Protein AF-A0A1M6EII9-F1 (afdb_monomer)

Organism: NCBI:txid1120997

Sequence (175 aa):
MNCPVCNKQVEQGSNFCPNCGFNFRTNKPYNYQNPDKGTKILQWLLISMAGLFLLAIIAGIISFYIAAQTIQSDKETDELSGLTMLQAEEISAEINTKSMKIDEVITSNTAIAAIADNQFSTGEYFYGHTKVLYMAPENERLFEGQIINVPDGKKLIQVGTFKKNRETLAAVAIK

Solvent-accessible surface area (backbone atoms only — not comparable to full-atom values): 10398 Å² total; per-residue (Å²): 82,63,40,92,86,78,66,46,83,43,69,81,87,56,58,53,40,93,87,69,49,33,28,64,84,76,75,42,69,59,82,72,77,75,79,82,85,73,62,71,64,57,58,54,51,53,53,54,53,54,53,53,52,52,53,50,51,53,51,49,52,52,54,48,52,54,55,55,56,62,69,68,56,72,88,68,71,59,90,59,75,40,58,45,73,58,58,95,85,53,87,57,54,74,52,96,54,61,36,31,32,29,70,42,65,77,47,63,34,31,27,37,23,21,37,36,54,90,84,63,93,79,83,66,84,47,63,42,91,54,57,29,34,40,46,51,59,94,90,42,80,68,51,68,69,39,75,49,68,53,53,92,96,44,44,39,32,39,49,28,35,32,49,54,97,92,44,76,28,47,18,30,32,79,87

Nearest PDB structures (foldseek):
  7noz-assembly1_B  TM=3.731E-01  e=1.214E-01  Homo sapiens
  4yfn-assembly2_J  TM=2.767E-01  e=1.913E+00  Escherichia coli O139:H28 str. E24377A
  7mki-assembly1_J  TM=2.271E-01  e=3.976E+00  Escherichia coli
  6asx-assembly1_J  TM=1.546E-01  e=4.707E+00  Escherichia coli K-12

Mean predicted aligned error: 17.55 Å

Structure (mmCIF, N/CA/C/O backbone):
data_AF-A0A1M6EII9-F1
#
_entry.id   AF-A0A1M6EII9-F1
#
loop_
_atom_site.group_PDB
_atom_site.id
_atom_site.type_symbol
_atom_site.label_atom_id
_atom_site.label_alt_id
_atom_site.label_comp_id
_atom_site.label_asym_id
_atom_site.label_entity_id
_atom_site.label_seq_id
_atom_site.pdbx_PDB_ins_code
_atom_site.Cartn_x
_atom_site.Cartn_y
_atom_site.Cartn_z
_atom_site.occupancy
_atom_site.B_iso_or_equiv
_atom_site.auth_seq_id
_atom_site.auth_comp_id
_atom_site.auth_asym_id
_atom_site.auth_atom_id
_atom_site.pdbx_PDB_model_num
ATOM 1 N N . MET A 1 1 ? 58.651 9.081 -91.761 1.00 86.81 1 MET A N 1
ATOM 2 C CA . MET A 1 1 ? 59.547 9.450 -90.639 1.00 86.81 1 MET A CA 1
ATOM 3 C C . MET A 1 1 ? 59.833 8.208 -89.806 1.00 86.81 1 MET A C 1
ATOM 5 O O . MET A 1 1 ? 59.031 7.286 -89.862 1.00 86.81 1 MET A O 1
ATOM 9 N N . ASN A 1 2 ? 60.935 8.140 -89.058 1.00 93.38 2 ASN A N 1
ATOM 10 C CA . ASN A 1 2 ? 61.209 6.971 -88.211 1.00 93.38 2 ASN A CA 1
ATOM 11 C C . ASN A 1 2 ? 60.622 7.177 -86.810 1.00 93.38 2 ASN A C 1
ATOM 13 O O . ASN A 1 2 ? 60.665 8.282 -86.273 1.00 93.38 2 ASN A O 1
ATOM 17 N N . CYS A 1 3 ? 60.058 6.123 -86.216 1.00 91.12 3 CYS A N 1
ATOM 18 C CA . CYS A 1 3 ? 59.568 6.177 -84.840 1.00 91.12 3 CYS A CA 1
ATOM 19 C C . CYS A 1 3 ? 60.750 6.300 -83.857 1.00 91.12 3 CYS A C 1
ATOM 21 O O . CYS A 1 3 ? 61.628 5.443 -83.901 1.00 91.12 3 CYS A O 1
ATOM 23 N N . PRO A 1 4 ? 60.772 7.265 -82.918 1.00 89.00 4 PRO A N 1
ATOM 24 C CA . PRO A 1 4 ? 61.898 7.436 -81.992 1.00 89.00 4 PRO A CA 1
ATOM 25 C C . PRO A 1 4 ? 62.041 6.289 -80.978 1.00 89.00 4 PRO A C 1
ATOM 27 O O . PRO A 1 4 ? 63.094 6.144 -80.371 1.00 89.00 4 PRO A O 1
ATOM 30 N N . VAL A 1 5 ? 60.999 5.469 -80.789 1.00 90.69 5 VAL A N 1
ATOM 31 C CA . VAL A 1 5 ? 61.011 4.358 -79.820 1.00 90.69 5 VAL A CA 1
ATOM 32 C C . VAL A 1 5 ? 61.534 3.063 -80.433 1.00 90.69 5 VAL A C 1
ATOM 34 O O . VAL A 1 5 ? 62.346 2.381 -79.824 1.00 90.69 5 VAL A O 1
ATOM 37 N N . CYS A 1 6 ? 61.063 2.696 -81.629 1.00 92.00 6 CYS A N 1
ATOM 38 C CA . CYS A 1 6 ? 61.412 1.413 -82.254 1.00 92.00 6 CYS A CA 1
ATOM 39 C C . CYS A 1 6 ? 62.200 1.551 -83.566 1.00 92.00 6 CYS A C 1
ATOM 41 O O . CYS A 1 6 ? 62.456 0.549 -84.226 1.00 92.00 6 CYS A O 1
ATOM 43 N N . ASN A 1 7 ? 62.516 2.781 -83.981 1.00 93.00 7 ASN A N 1
ATOM 44 C CA . ASN A 1 7 ? 63.282 3.156 -85.175 1.00 93.00 7 ASN A CA 1
ATOM 45 C C . ASN A 1 7 ? 62.763 2.629 -86.528 1.00 93.00 7 ASN A C 1
ATOM 47 O O . ASN A 1 7 ? 63.457 2.707 -87.539 1.00 93.00 7 ASN A O 1
ATOM 51 N N . LYS A 1 8 ? 61.529 2.114 -86.581 1.00 93.88 8 LYS A N 1
ATOM 52 C CA . LYS A 1 8 ? 60.899 1.656 -87.827 1.00 93.88 8 LYS A CA 1
ATOM 53 C C . LYS A 1 8 ? 60.304 2.824 -88.610 1.00 93.88 8 LYS A C 1
ATOM 55 O O . LYS A 1 8 ? 59.880 3.819 -88.018 1.00 93.88 8 LYS A O 1
ATOM 60 N N . GLN A 1 9 ? 60.270 2.683 -89.933 1.00 94.12 9 GLN A N 1
ATOM 61 C CA . GLN A 1 9 ? 59.692 3.672 -90.838 1.00 94.12 9 GLN A CA 1
ATOM 62 C C . GLN A 1 9 ? 58.169 3.733 -90.653 1.00 94.12 9 GLN A C 1
ATOM 64 O O . GLN A 1 9 ? 57.498 2.704 -90.599 1.00 94.12 9 GLN A O 1
ATOM 69 N N . VAL A 1 10 ? 57.639 4.948 -90.529 1.00 92.75 10 VAL A N 1
ATOM 70 C CA . VAL A 1 10 ? 56.210 5.238 -90.381 1.00 92.75 10 VAL A CA 1
ATOM 71 C C . VAL A 1 10 ? 55.811 6.339 -91.365 1.00 92.75 10 VAL A C 1
ATOM 73 O O . VAL A 1 10 ? 56.605 7.243 -91.661 1.00 92.75 10 VAL A O 1
ATOM 76 N N . GLU A 1 11 ? 54.590 6.264 -91.886 1.00 89.69 11 GLU A N 1
ATOM 77 C CA . GLU A 1 11 ? 54.016 7.278 -92.771 1.00 89.69 11 GLU A CA 1
ATOM 78 C C . GLU A 1 11 ? 53.980 8.662 -92.108 1.00 89.69 11 GLU A C 1
ATOM 80 O O . GLU A 1 11 ? 53.770 8.804 -90.900 1.00 89.69 11 GLU A O 1
ATOM 85 N N . GLN A 1 12 ? 54.223 9.710 -92.898 1.00 83.31 12 GLN A N 1
ATOM 86 C CA . GLN A 1 12 ? 54.132 11.079 -92.395 1.00 83.31 12 GLN A CA 1
ATOM 87 C C . GLN A 1 12 ? 52.664 11.415 -92.092 1.00 83.31 12 GLN A C 1
ATOM 89 O O . GLN A 1 12 ? 51.790 11.171 -92.915 1.00 83.31 12 GLN A O 1
ATOM 94 N N . GLY A 1 13 ? 52.394 11.957 -90.900 1.00 83.88 13 GLY A N 1
ATOM 95 C CA . GLY A 1 13 ? 51.037 12.304 -90.453 1.00 83.88 13 GLY A CA 1
ATOM 96 C C . GLY A 1 13 ? 50.309 11.218 -89.648 1.00 83.88 13 GLY A C 1
ATOM 97 O O . GLY A 1 13 ? 49.214 11.468 -89.146 1.00 83.88 13 GLY A O 1
ATOM 98 N N . SER A 1 14 ? 50.905 10.036 -89.454 1.00 85.69 14 SER A N 1
ATOM 99 C CA . SER A 1 14 ? 50.328 9.003 -88.586 1.00 85.69 14 SER A CA 1
ATOM 100 C C . SER A 1 14 ? 50.285 9.457 -87.121 1.00 85.69 14 SER A C 1
ATOM 102 O O . SER A 1 14 ? 51.276 9.972 -86.602 1.00 85.69 14 SER A O 1
ATOM 104 N N . ASN A 1 15 ? 49.180 9.203 -86.417 1.00 91.06 15 ASN A N 1
ATOM 105 C CA . ASN A 1 15 ? 49.049 9.561 -84.996 1.00 91.06 15 ASN A CA 1
ATOM 106 C C . ASN A 1 15 ? 49.722 8.548 -84.053 1.00 91.06 15 ASN A C 1
ATOM 108 O O . ASN A 1 15 ? 50.092 8.905 -82.935 1.00 91.06 15 ASN A O 1
ATOM 112 N N . PHE A 1 16 ? 49.899 7.303 -84.504 1.00 91.50 16 PHE A N 1
ATOM 113 C CA . PHE A 1 16 ? 50.454 6.204 -83.713 1.00 91.50 16 PHE A CA 1
ATOM 114 C C . PHE A 1 16 ? 51.429 5.368 -84.541 1.00 91.50 16 PHE A C 1
ATOM 116 O O . PHE A 1 16 ? 51.230 5.181 -85.739 1.00 91.50 16 PHE A O 1
ATOM 123 N N . CYS A 1 17 ? 52.469 4.834 -83.900 1.00 90.38 17 CYS A N 1
ATOM 124 C CA . CYS A 1 17 ? 53.378 3.885 -84.528 1.00 90.38 17 CYS A CA 1
ATOM 125 C C . CYS A 1 17 ? 52.720 2.495 -84.599 1.00 90.38 17 CYS A C 1
ATOM 127 O O . CYS A 1 17 ? 52.452 1.917 -83.543 1.00 90.38 17 CYS A O 1
ATOM 129 N N . PRO A 1 18 ? 52.537 1.901 -85.793 1.00 87.75 18 PRO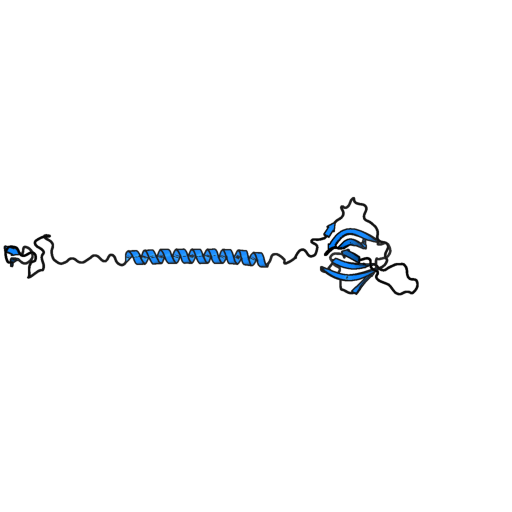 A N 1
ATOM 130 C CA . PRO A 1 18 ? 51.902 0.588 -85.935 1.00 87.75 18 PRO A CA 1
ATOM 131 C C . PRO A 1 18 ? 52.743 -0.561 -85.359 1.00 87.75 18 PRO A C 1
ATOM 133 O O . PRO A 1 18 ? 52.233 -1.658 -85.178 1.00 87.75 18 PRO A O 1
ATOM 136 N N . ASN A 1 19 ? 54.028 -0.331 -85.067 1.00 89.19 19 ASN A N 1
ATOM 137 C CA . ASN A 1 19 ? 54.916 -1.368 -84.535 1.00 89.19 19 ASN A CA 1
ATOM 138 C C . ASN A 1 19 ? 55.050 -1.379 -83.011 1.00 89.19 19 ASN A C 1
ATOM 140 O O . ASN A 1 19 ? 55.298 -2.435 -82.444 1.00 89.19 19 ASN A O 1
ATOM 144 N N . CYS A 1 20 ? 54.949 -0.229 -82.344 1.00 89.06 20 CYS A N 1
ATOM 145 C CA . CYS A 1 20 ? 55.164 -0.144 -80.893 1.00 89.06 20 CYS A CA 1
ATOM 146 C C . CYS A 1 20 ? 54.062 0.615 -80.143 1.00 89.06 20 CYS A C 1
ATOM 148 O O . CYS A 1 20 ? 54.168 0.817 -78.936 1.00 89.06 20 CYS A O 1
ATOM 150 N N . GLY A 1 21 ? 53.031 1.088 -80.848 1.00 87.19 21 GLY A N 1
ATOM 151 C CA . GLY A 1 21 ? 51.914 1.841 -80.274 1.00 87.19 21 GLY A CA 1
ATOM 152 C C . GLY A 1 21 ? 52.242 3.284 -79.876 1.00 87.19 21 GLY A C 1
ATOM 153 O O . GLY A 1 21 ? 51.350 4.004 -79.436 1.00 87.19 21 GLY A O 1
ATOM 154 N N . PHE A 1 22 ? 53.493 3.738 -80.021 1.00 89.69 22 PHE A N 1
ATOM 155 C CA . PHE A 1 22 ? 53.914 5.087 -79.627 1.00 89.69 22 PHE A CA 1
ATOM 156 C C . PHE A 1 22 ? 53.027 6.177 -80.242 1.00 89.69 22 PHE A C 1
ATOM 158 O O . PHE A 1 22 ? 52.828 6.192 -81.456 1.00 89.69 22 PHE A O 1
ATOM 165 N N . ASN A 1 23 ? 52.522 7.095 -79.415 1.00 90.06 23 ASN A N 1
ATOM 166 C CA . ASN A 1 23 ? 51.637 8.171 -79.851 1.00 90.06 23 ASN A CA 1
ATOM 167 C C . ASN A 1 23 ? 52.448 9.429 -80.197 1.00 90.06 23 ASN A C 1
ATOM 169 O O . ASN A 1 23 ? 53.045 10.056 -79.320 1.00 90.06 23 ASN A O 1
ATOM 173 N N . PHE A 1 24 ? 52.421 9.829 -81.469 1.00 87.94 24 PHE A N 1
ATOM 174 C CA . PHE A 1 24 ? 53.162 10.990 -81.969 1.00 87.94 24 PHE A CA 1
ATOM 175 C C . PHE A 1 24 ? 52.537 12.332 -81.571 1.00 87.94 24 PHE A C 1
ATOM 177 O O . PHE A 1 24 ? 53.242 13.335 -81.540 1.00 87.94 24 PHE A O 1
ATOM 184 N N . ARG A 1 25 ? 51.241 12.371 -81.227 1.00 86.56 25 ARG A N 1
ATOM 185 C CA . ARG A 1 25 ? 50.579 13.596 -80.744 1.00 86.56 25 ARG A CA 1
ATOM 186 C C . ARG A 1 25 ? 50.953 13.930 -79.307 1.00 86.56 25 ARG A C 1
ATOM 188 O O . ARG A 1 25 ? 51.096 15.097 -78.971 1.00 86.56 25 ARG A O 1
ATOM 195 N N . THR A 1 26 ? 51.057 12.915 -78.450 1.00 85.69 26 THR A N 1
ATOM 196 C CA . THR A 1 26 ? 51.304 13.108 -77.012 1.00 85.69 26 THR A CA 1
ATOM 197 C C . THR A 1 26 ? 52.756 12.878 -76.609 1.00 85.69 26 THR A C 1
ATOM 199 O O . THR A 1 26 ? 53.101 13.176 -75.468 1.00 85.69 26 THR A O 1
ATOM 202 N N . ASN A 1 27 ? 53.596 12.368 -77.520 1.00 83.88 27 ASN A N 1
ATOM 203 C CA . ASN A 1 27 ? 54.994 12.009 -77.272 1.00 83.88 27 ASN A CA 1
ATOM 204 C C . ASN A 1 27 ? 55.144 11.037 -76.080 1.00 83.88 27 ASN A C 1
ATOM 206 O O . ASN A 1 27 ? 56.039 11.177 -75.249 1.00 83.88 27 ASN A O 1
ATOM 210 N N . LYS A 1 28 ? 54.218 10.071 -75.957 1.00 75.44 28 LYS A N 1
ATOM 211 C CA . LYS A 1 28 ? 54.192 9.078 -74.869 1.00 75.44 28 LYS A CA 1
ATOM 212 C C . LYS A 1 28 ? 54.218 7.643 -75.417 1.00 75.44 28 LYS A C 1
ATOM 214 O O . LYS A 1 28 ? 53.501 7.350 -76.382 1.00 75.44 28 LYS A O 1
ATOM 219 N N . PRO A 1 29 ? 55.008 6.730 -74.815 1.00 67.62 29 PRO A N 1
ATOM 220 C CA . PRO A 1 29 ? 54.950 5.305 -75.133 1.00 67.62 29 PRO A CA 1
ATOM 221 C C . PRO A 1 29 ? 53.598 4.711 -74.710 1.00 67.62 29 PRO A C 1
ATOM 223 O O . PRO A 1 29 ? 53.013 5.135 -73.718 1.00 67.62 29 PRO A O 1
ATOM 226 N N . TYR A 1 30 ? 53.103 3.720 -75.459 1.00 63.94 30 TYR A N 1
ATOM 227 C CA . TYR A 1 30 ? 51.774 3.113 -75.260 1.00 63.94 30 TYR A CA 1
ATOM 228 C C . TYR A 1 30 ? 51.628 2.295 -73.967 1.00 63.94 30 TYR A C 1
ATOM 230 O O . TYR A 1 30 ? 50.540 1.818 -73.660 1.00 63.94 30 TYR A O 1
ATOM 238 N N . ASN A 1 31 ? 52.680 2.153 -73.161 1.00 63.44 31 ASN A N 1
ATOM 239 C CA . ASN A 1 31 ? 52.551 1.515 -71.857 1.00 63.44 31 ASN A CA 1
ATOM 240 C C . ASN A 1 31 ? 51.974 2.505 -70.829 1.00 63.44 31 ASN A C 1
ATOM 242 O O . ASN A 1 31 ? 52.677 3.026 -69.966 1.00 63.44 31 ASN A O 1
ATOM 246 N N . TYR A 1 32 ? 50.681 2.804 -70.968 1.00 55.31 32 TYR A N 1
ATOM 247 C CA . TYR A 1 32 ? 49.887 3.435 -69.923 1.00 55.31 32 TYR A CA 1
ATOM 248 C C . TYR A 1 32 ? 49.345 2.332 -69.008 1.00 55.31 32 TYR A C 1
ATOM 250 O O . TYR A 1 32 ? 48.217 1.868 -69.165 1.00 55.31 32 TYR A O 1
ATOM 258 N N . GLN A 1 33 ? 50.168 1.898 -68.051 1.00 56.78 33 GLN A N 1
ATOM 259 C CA . GLN A 1 33 ? 49.663 1.229 -66.857 1.00 56.78 33 GLN A CA 1
ATOM 260 C C . GLN A 1 33 ? 48.858 2.259 -66.066 1.00 56.78 33 GLN A C 1
ATOM 262 O O . GLN A 1 33 ? 49.406 3.173 -65.452 1.00 56.78 33 GLN A O 1
ATOM 267 N N . ASN A 1 34 ? 47.539 2.130 -66.157 1.00 53.91 34 ASN A N 1
ATOM 268 C CA . ASN A 1 34 ? 46.578 2.834 -65.327 1.00 53.91 34 ASN A CA 1
ATOM 269 C C . ASN A 1 34 ? 46.893 2.500 -63.857 1.00 53.91 34 ASN A C 1
ATOM 271 O O . ASN A 1 34 ? 46.784 1.331 -63.492 1.00 53.91 34 ASN A O 1
ATOM 275 N N . PRO A 1 35 ? 47.336 3.450 -63.015 1.00 51.78 35 PRO A N 1
ATOM 276 C CA . PRO A 1 35 ? 47.590 3.134 -61.622 1.00 51.78 35 PRO A CA 1
ATOM 277 C C . PRO A 1 35 ? 46.249 2.895 -60.925 1.00 51.78 35 PRO A C 1
ATOM 279 O O . PRO A 1 35 ? 45.412 3.796 -60.844 1.00 51.78 35 PRO A O 1
ATOM 282 N N . ASP A 1 36 ? 46.070 1.672 -60.434 1.00 60.72 36 ASP A N 1
ATOM 283 C CA . ASP A 1 36 ? 44.941 1.192 -59.645 1.00 60.72 36 ASP A CA 1
ATOM 284 C C . ASP A 1 36 ? 44.516 2.195 -58.561 1.00 60.72 36 ASP A C 1
ATOM 286 O O . ASP A 1 36 ? 45.080 2.267 -57.469 1.00 60.72 36 ASP A O 1
ATOM 290 N N . LYS A 1 37 ? 43.461 2.965 -58.835 1.00 53.09 37 LYS A N 1
ATOM 291 C CA . LYS A 1 37 ? 42.765 3.791 -57.833 1.00 53.09 37 LYS A CA 1
ATOM 292 C C . LYS A 1 37 ? 41.574 3.048 -57.210 1.00 53.09 37 LYS A C 1
ATOM 294 O O . LYS A 1 37 ? 40.584 3.673 -56.847 1.00 53.09 37 LYS A O 1
ATOM 299 N N . GLY A 1 38 ? 41.646 1.719 -57.109 1.00 52.38 38 GLY A N 1
ATOM 300 C CA . GLY A 1 38 ? 40.517 0.873 -56.693 1.00 52.38 38 GLY A CA 1
ATOM 301 C C . GLY A 1 38 ? 40.508 0.413 -55.230 1.00 52.38 38 GLY A C 1
ATOM 302 O O . GLY A 1 38 ? 39.470 -0.020 -54.747 1.00 52.38 38 GLY A O 1
ATOM 303 N N . THR A 1 39 ? 41.622 0.488 -54.495 1.00 55.75 39 THR A N 1
ATOM 304 C CA . THR A 1 39 ? 41.767 -0.250 -53.217 1.00 55.75 39 THR A CA 1
ATOM 305 C C . THR A 1 39 ? 41.763 0.606 -51.951 1.00 55.75 39 THR A C 1
ATOM 307 O O . THR A 1 39 ? 41.402 0.107 -50.887 1.00 55.75 39 THR A O 1
ATOM 310 N N . LYS A 1 40 ? 42.085 1.906 -52.024 1.00 57.56 40 LYS A N 1
ATOM 311 C CA . LYS A 1 40 ? 42.142 2.758 -50.817 1.00 57.56 40 LYS A CA 1
ATOM 312 C C . LYS A 1 40 ? 40.779 3.254 -50.323 1.00 57.56 40 LYS A C 1
ATOM 314 O O . LYS A 1 40 ? 40.644 3.538 -49.140 1.00 57.56 40 LYS A O 1
ATOM 319 N N . ILE A 1 41 ? 39.764 3.320 -51.184 1.00 63.16 41 ILE A N 1
ATOM 320 C CA . ILE A 1 41 ? 38.423 3.804 -50.802 1.00 63.16 41 ILE A CA 1
ATOM 321 C C . ILE A 1 41 ? 37.652 2.709 -50.042 1.00 63.16 41 ILE A C 1
ATOM 323 O O . ILE A 1 41 ? 36.971 2.995 -49.060 1.00 63.16 41 ILE A O 1
ATOM 327 N N . LEU A 1 42 ? 37.833 1.439 -50.427 1.00 57.47 42 LEU A N 1
ATOM 328 C CA . LEU A 1 42 ? 37.173 0.301 -49.782 1.00 57.47 42 LEU A CA 1
ATOM 329 C C . LEU A 1 42 ? 37.675 0.067 -48.344 1.00 57.47 42 LEU A C 1
ATOM 331 O O . LEU A 1 42 ? 36.881 -0.235 -47.458 1.00 57.47 42 LEU A O 1
ATOM 335 N N . GLN A 1 43 ? 38.970 0.278 -48.081 1.00 65.81 43 GLN A N 1
ATOM 336 C CA . GLN A 1 43 ? 39.523 0.185 -46.722 1.00 65.81 43 GLN A CA 1
ATOM 337 C C . GLN A 1 43 ? 38.989 1.284 -45.788 1.00 65.81 43 GLN A C 1
ATOM 339 O O . GLN A 1 43 ? 38.719 1.010 -44.622 1.00 65.81 43 GLN A O 1
ATOM 344 N N . TRP A 1 44 ? 38.768 2.503 -46.289 1.00 65.50 44 TRP A N 1
ATOM 345 C CA . TRP A 1 44 ? 38.191 3.592 -45.489 1.00 65.50 44 TRP A CA 1
ATOM 346 C C . TRP A 1 44 ? 36.695 3.391 -45.200 1.00 65.50 44 TRP A C 1
ATOM 348 O O . TRP A 1 44 ? 36.236 3.719 -44.105 1.00 65.50 44 TRP A O 1
ATOM 358 N N . LEU A 1 45 ? 35.946 2.785 -46.128 1.00 64.62 45 LEU A N 1
ATOM 359 C CA . LEU A 1 45 ? 34.534 2.446 -45.912 1.00 64.62 45 LEU A CA 1
ATOM 360 C C . LEU A 1 45 ? 34.347 1.361 -44.839 1.00 64.62 45 LEU A C 1
ATOM 362 O O . LEU A 1 45 ? 33.454 1.482 -44.003 1.00 64.62 45 LEU A O 1
ATOM 366 N N . LEU A 1 46 ? 35.215 0.344 -44.799 1.00 66.19 46 LEU A N 1
ATOM 367 C CA . LEU A 1 46 ? 35.150 -0.712 -43.778 1.00 66.19 46 LEU A CA 1
ATOM 368 C C . LEU A 1 46 ? 35.472 -0.193 -42.367 1.00 66.19 46 LEU A C 1
ATOM 370 O O . LEU A 1 46 ? 34.810 -0.587 -41.408 1.00 66.19 46 LEU A O 1
ATOM 374 N N . ILE A 1 47 ? 36.432 0.730 -42.233 1.00 71.06 47 ILE A N 1
ATOM 375 C CA . ILE A 1 47 ? 36.776 1.351 -40.941 1.00 71.06 47 ILE A CA 1
ATOM 376 C C . ILE A 1 47 ? 35.624 2.235 -40.440 1.00 71.06 47 ILE A C 1
ATOM 378 O O . ILE A 1 47 ? 35.280 2.194 -39.258 1.00 71.06 47 ILE A O 1
ATOM 382 N N . SER A 1 48 ? 34.982 2.988 -41.338 1.00 73.75 48 SER A N 1
ATOM 383 C CA . SER A 1 48 ? 33.820 3.815 -40.996 1.00 73.75 48 SER A CA 1
ATOM 384 C C . SER A 1 48 ? 32.626 2.972 -40.534 1.00 73.75 48 SER A C 1
ATOM 386 O O . SER A 1 48 ? 32.001 3.291 -39.522 1.00 73.75 48 SER A O 1
ATOM 388 N N . MET A 1 49 ? 32.353 1.855 -41.213 1.00 75.31 49 MET A N 1
ATOM 389 C CA . MET A 1 49 ? 31.250 0.962 -40.856 1.00 75.31 49 MET A CA 1
ATOM 390 C C . MET A 1 49 ? 31.501 0.236 -39.524 1.00 75.31 49 MET A C 1
ATOM 392 O O . MET A 1 49 ? 30.593 0.132 -38.701 1.00 75.31 49 MET A O 1
ATOM 396 N N . ALA A 1 50 ? 32.739 -0.204 -39.270 1.00 77.69 50 ALA A N 1
ATOM 397 C CA . ALA A 1 50 ? 33.119 -0.831 -38.004 1.00 77.69 50 ALA A CA 1
ATOM 398 C C . ALA A 1 50 ? 33.012 0.141 -36.812 1.00 77.69 50 ALA A C 1
ATOM 400 O O . ALA A 1 50 ? 32.530 -0.242 -35.746 1.00 77.69 50 ALA A O 1
ATOM 401 N N . GLY A 1 51 ? 33.396 1.410 -36.998 1.00 81.75 51 GLY A N 1
ATOM 402 C CA . GLY A 1 51 ? 33.251 2.444 -35.970 1.00 81.75 51 GLY A CA 1
ATOM 403 C C . GLY A 1 51 ? 31.789 2.727 -35.612 1.00 81.75 51 GLY A C 1
ATOM 404 O O . GLY A 1 51 ? 31.446 2.821 -34.434 1.00 81.75 51 GLY A O 1
ATOM 405 N N . LEU A 1 52 ? 30.907 2.796 -36.613 1.00 82.69 52 LEU A N 1
ATOM 406 C CA . LEU A 1 52 ? 29.478 3.035 -36.393 1.00 82.69 52 LEU A CA 1
ATOM 407 C C . LEU A 1 52 ? 28.794 1.848 -35.696 1.00 82.69 52 LEU A C 1
ATOM 409 O O . LEU A 1 52 ? 27.947 2.043 -34.826 1.00 82.69 52 LEU A O 1
ATOM 413 N N . PHE A 1 53 ? 29.212 0.621 -36.016 1.00 85.06 53 PHE A N 1
ATOM 414 C CA . PHE A 1 53 ? 28.706 -0.585 -35.363 1.00 85.06 53 PHE A CA 1
ATOM 415 C C . PHE A 1 53 ? 29.120 -0.660 -33.884 1.00 85.06 53 PHE A C 1
ATOM 417 O O . PHE A 1 53 ? 28.292 -0.969 -33.028 1.00 85.06 53 PHE A O 1
ATOM 424 N N . LEU A 1 54 ? 30.367 -0.300 -33.555 1.00 86.12 54 LEU A N 1
ATOM 425 C CA . LEU A 1 54 ? 30.834 -0.235 -32.164 1.00 86.12 54 LEU A CA 1
ATOM 426 C C . LEU A 1 54 ? 30.080 0.819 -31.342 1.00 86.12 54 LEU A C 1
ATOM 428 O O . LEU A 1 54 ? 29.701 0.544 -30.205 1.00 86.12 54 LEU A O 1
ATOM 432 N N . LEU A 1 55 ? 29.798 1.992 -31.919 1.00 86.56 55 LEU A N 1
ATOM 433 C CA . LEU A 1 55 ? 28.998 3.024 -31.249 1.00 86.56 55 LEU A CA 1
ATOM 434 C C . LEU A 1 55 ? 27.559 2.562 -30.980 1.00 86.56 55 LEU A C 1
ATOM 436 O O . LEU A 1 55 ? 27.033 2.817 -29.897 1.00 86.56 55 LEU A O 1
ATOM 440 N N . ALA A 1 56 ? 26.939 1.842 -31.919 1.00 87.12 56 ALA A 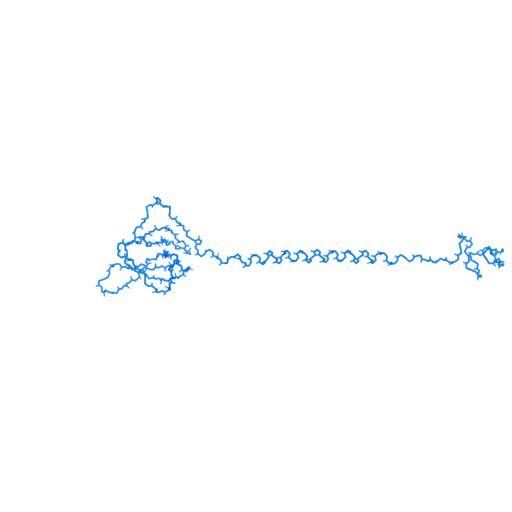N 1
ATOM 441 C CA . ALA A 1 56 ? 25.595 1.295 -31.741 1.00 87.12 56 ALA A CA 1
ATOM 442 C C . ALA A 1 56 ? 25.535 0.226 -30.634 1.00 87.12 56 ALA A C 1
ATOM 444 O O . ALA A 1 56 ? 24.590 0.219 -29.846 1.00 87.12 56 ALA A O 1
ATOM 445 N N . ILE A 1 57 ? 26.556 -0.634 -30.524 1.00 90.38 57 ILE A N 1
ATOM 446 C CA . ILE A 1 57 ? 26.653 -1.628 -29.442 1.00 90.38 57 ILE A CA 1
ATOM 447 C C . ILE A 1 57 ? 26.787 -0.935 -28.082 1.00 90.38 57 ILE A C 1
ATOM 449 O O . ILE A 1 57 ? 26.075 -1.291 -27.147 1.00 90.38 57 ILE A O 1
ATOM 453 N N . ILE A 1 58 ? 27.654 0.078 -27.968 1.00 90.12 58 ILE A N 1
ATOM 454 C CA . ILE A 1 58 ? 27.841 0.825 -26.714 1.00 90.12 58 ILE A CA 1
ATOM 455 C C . ILE A 1 58 ? 26.539 1.528 -26.306 1.00 90.12 58 ILE A C 1
ATOM 457 O O . ILE A 1 58 ? 26.123 1.415 -25.154 1.00 90.12 58 ILE A O 1
ATOM 461 N N . ALA A 1 59 ? 25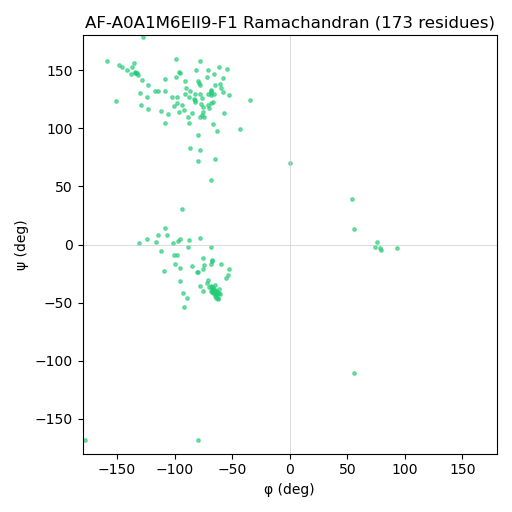.858 2.194 -27.244 1.00 88.12 59 ALA A N 1
ATOM 462 C CA . ALA A 1 59 ? 24.563 2.821 -26.986 1.00 88.12 59 ALA A CA 1
ATOM 463 C C . ALA A 1 59 ? 23.505 1.792 -26.549 1.00 88.12 59 ALA A C 1
ATOM 465 O O . ALA A 1 59 ? 22.791 2.027 -25.577 1.00 88.12 59 ALA A O 1
ATOM 466 N N . GLY A 1 60 ? 23.458 0.626 -27.201 1.00 89.44 60 GLY A N 1
ATOM 467 C CA . GLY A 1 60 ? 22.565 -0.472 -26.831 1.00 89.44 60 GLY A CA 1
ATOM 468 C C . GLY A 1 60 ? 22.822 -1.013 -25.422 1.00 89.44 60 GLY A C 1
ATOM 469 O O . GLY A 1 60 ? 21.873 -1.223 -24.671 1.00 89.44 60 GLY A O 1
ATOM 470 N N . ILE A 1 61 ? 24.090 -1.176 -25.026 1.00 88.44 61 ILE A N 1
ATOM 471 C CA . ILE A 1 61 ? 24.464 -1.606 -23.669 1.00 88.44 61 ILE A CA 1
ATOM 472 C C . ILE A 1 61 ? 24.033 -0.556 -22.637 1.00 88.44 61 ILE A C 1
ATOM 474 O O . ILE A 1 61 ? 23.452 -0.917 -21.616 1.00 88.44 61 ILE A O 1
ATOM 478 N N . ILE A 1 62 ? 24.249 0.737 -22.905 1.00 87.00 62 ILE A N 1
ATOM 479 C CA . ILE A 1 62 ? 23.818 1.822 -22.007 1.00 87.00 62 ILE A CA 1
ATOM 480 C C . ILE A 1 62 ? 22.289 1.833 -21.869 1.00 87.00 62 ILE A C 1
ATOM 482 O O . ILE A 1 62 ? 21.776 1.870 -20.751 1.00 87.00 62 ILE A O 1
ATOM 486 N N . SER A 1 63 ? 21.547 1.741 -22.978 1.00 82.19 63 SER A N 1
ATOM 487 C CA . SER A 1 63 ? 20.081 1.671 -22.951 1.00 82.19 63 SER A CA 1
ATOM 488 C C . SER A 1 63 ? 19.570 0.438 -22.202 1.00 82.19 63 SER A C 1
ATOM 490 O O . SER A 1 63 ? 18.602 0.546 -21.453 1.00 82.19 63 SER A O 1
ATOM 492 N N . PHE A 1 64 ? 20.233 -0.712 -22.347 1.00 82.25 64 PHE A N 1
ATOM 493 C CA . PHE A 1 64 ? 19.892 -1.929 -21.613 1.00 82.25 64 PHE A CA 1
ATOM 494 C C . PHE A 1 64 ? 20.159 -1.792 -20.110 1.00 82.25 64 PHE A C 1
ATOM 496 O O . PHE A 1 64 ? 19.320 -2.196 -19.315 1.00 82.25 64 PHE A O 1
ATOM 503 N N . TYR A 1 65 ? 21.272 -1.175 -19.702 1.00 81.25 65 TYR A N 1
ATOM 504 C CA . TYR A 1 65 ? 21.561 -0.918 -18.287 1.00 81.25 65 TYR A CA 1
ATOM 505 C C . TYR A 1 65 ? 20.557 0.051 -17.649 1.00 81.25 65 TYR A C 1
ATOM 507 O O . TYR A 1 65 ? 20.114 -0.196 -16.530 1.00 81.25 65 TYR A O 1
ATOM 515 N N . ILE A 1 66 ? 20.150 1.112 -18.355 1.00 78.44 66 ILE A N 1
ATOM 516 C CA . ILE A 1 66 ? 19.110 2.035 -17.869 1.00 78.44 66 ILE A CA 1
ATOM 517 C C . ILE A 1 66 ? 17.763 1.307 -17.754 1.00 78.44 66 ILE A C 1
ATOM 519 O O . ILE A 1 66 ? 17.093 1.431 -16.733 1.00 78.44 66 ILE A O 1
ATOM 523 N N . ALA A 1 67 ? 17.391 0.503 -18.757 1.00 70.88 67 ALA A N 1
ATOM 524 C CA . ALA A 1 67 ? 16.168 -0.300 -18.721 1.00 70.88 67 ALA A CA 1
ATOM 525 C C . ALA A 1 67 ? 16.197 -1.384 -17.626 1.00 70.88 67 ALA A C 1
ATOM 527 O O . ALA A 1 67 ? 15.176 -1.682 -17.020 1.00 70.88 67 ALA A O 1
ATOM 528 N N . ALA A 1 68 ? 17.361 -1.970 -17.343 1.00 68.69 68 ALA A N 1
ATOM 529 C CA . ALA A 1 68 ? 17.520 -2.948 -16.274 1.00 68.69 68 ALA A CA 1
ATOM 530 C C . ALA A 1 68 ? 17.403 -2.300 -14.885 1.00 68.69 68 ALA A C 1
ATOM 532 O O . ALA A 1 68 ? 16.810 -2.898 -13.990 1.00 68.69 68 ALA A O 1
ATOM 533 N N . GLN A 1 69 ? 17.908 -1.073 -14.703 1.00 63.91 69 GLN A N 1
ATOM 534 C CA . GLN A 1 69 ? 17.749 -0.342 -13.441 1.00 63.91 69 GLN A CA 1
ATOM 535 C C . GLN A 1 69 ? 16.311 0.144 -13.210 1.00 63.91 69 GLN A C 1
ATOM 537 O O . GLN A 1 69 ? 15.863 0.163 -12.069 1.00 63.91 69 GLN A O 1
ATOM 542 N N . THR A 1 70 ? 15.541 0.449 -14.259 1.00 56.97 70 THR A N 1
ATOM 543 C CA . THR A 1 70 ? 14.120 0.815 -14.105 1.00 56.97 70 THR A CA 1
ATOM 544 C C . THR A 1 70 ? 13.192 -0.366 -13.809 1.00 56.97 70 THR A C 1
ATOM 546 O O . THR A 1 70 ? 12.052 -0.138 -13.417 1.00 56.97 70 THR A O 1
ATOM 549 N N . ILE A 1 71 ? 13.650 -1.618 -13.935 1.00 56.34 71 ILE A N 1
ATOM 550 C CA . ILE A 1 71 ? 12.855 -2.811 -13.577 1.00 56.34 71 ILE A CA 1
ATOM 551 C C . ILE A 1 71 ? 12.971 -3.153 -12.077 1.00 56.34 71 ILE A C 1
ATOM 553 O O . ILE A 1 71 ? 12.111 -3.857 -11.552 1.00 56.34 71 ILE A O 1
ATOM 557 N N . GLN A 1 72 ? 13.989 -2.638 -11.374 1.00 51.47 72 GLN A N 1
ATOM 558 C CA . GLN A 1 72 ? 14.177 -2.843 -9.928 1.00 51.47 72 GLN A CA 1
ATOM 559 C C . GLN A 1 72 ? 13.743 -1.658 -9.056 1.00 51.47 72 GLN A C 1
ATOM 561 O O . GLN A 1 72 ? 13.866 -1.744 -7.840 1.00 51.47 72 GLN A O 1
ATOM 566 N N . SER A 1 73 ? 13.214 -0.577 -9.637 1.00 48.16 73 SER A N 1
ATOM 567 C CA . SER A 1 73 ? 12.464 0.388 -8.833 1.00 48.16 73 SER A CA 1
ATOM 568 C C . SER A 1 73 ? 11.105 -0.229 -8.545 1.00 48.16 73 SER A C 1
ATOM 570 O O . SER A 1 73 ? 10.336 -0.496 -9.470 1.00 48.16 73 SER A O 1
ATOM 572 N N . ASP A 1 74 ? 10.869 -0.508 -7.271 1.00 50.19 74 ASP A N 1
ATOM 573 C CA . ASP A 1 74 ? 9.665 -1.099 -6.720 1.00 50.19 74 ASP A CA 1
ATOM 574 C C . ASP A 1 74 ? 8.407 -0.644 -7.466 1.00 50.19 74 ASP A C 1
ATOM 576 O O . ASP A 1 74 ? 8.088 0.543 -7.549 1.00 50.19 74 ASP A O 1
ATOM 580 N N . LYS A 1 75 ? 7.633 -1.615 -7.960 1.00 43.19 75 LYS A N 1
ATOM 581 C CA . LYS A 1 75 ? 6.193 -1.428 -8.160 1.00 43.19 75 LYS A CA 1
ATOM 582 C C . LYS A 1 75 ? 5.519 -1.325 -6.787 1.00 43.19 75 LYS A C 1
ATOM 584 O O . LYS A 1 75 ? 4.604 -2.077 -6.486 1.00 43.19 75 LYS A O 1
ATOM 589 N N . GLU A 1 76 ? 5.970 -0.404 -5.951 1.00 49.03 76 GLU A N 1
ATOM 590 C CA . GLU A 1 76 ? 5.113 0.210 -4.960 1.00 49.03 76 GLU A CA 1
ATOM 591 C C . GLU A 1 76 ? 4.303 1.225 -5.765 1.00 49.03 76 GLU A C 1
ATOM 593 O O . GLU A 1 76 ? 4.655 2.392 -5.922 1.00 49.03 76 GLU A O 1
ATOM 598 N N . THR A 1 77 ? 3.257 0.739 -6.432 1.00 47.66 77 THR A N 1
ATOM 599 C CA . THR A 1 77 ? 2.186 1.596 -6.934 1.00 47.66 77 THR A CA 1
ATOM 600 C C . THR A 1 77 ? 1.500 2.200 -5.722 1.00 47.66 77 THR A C 1
ATOM 602 O O . THR A 1 77 ? 0.433 1.723 -5.378 1.00 47.66 77 THR A O 1
ATOM 605 N N . ASP A 1 78 ? 2.169 3.157 -5.069 1.00 67.06 78 ASP A N 1
ATOM 606 C CA . ASP A 1 78 ? 1.800 3.944 -3.889 1.00 67.06 78 ASP A CA 1
ATOM 607 C C . ASP A 1 78 ? 0.413 3.571 -3.336 1.00 67.06 78 ASP A C 1
ATOM 609 O O . ASP A 1 78 ? -0.576 4.296 -3.500 1.00 67.06 78 ASP A O 1
ATOM 613 N N . GLU A 1 79 ? 0.314 2.364 -2.756 1.00 71.00 79 GLU A N 1
ATOM 614 C CA . GLU A 1 79 ? -0.962 1.773 -2.318 1.00 71.00 79 GLU A CA 1
ATOM 615 C C . GLU A 1 79 ? -1.540 2.579 -1.142 1.00 71.00 79 GLU A C 1
ATOM 617 O O . GLU A 1 79 ? -2.726 2.490 -0.817 1.00 71.00 79 GLU A O 1
ATOM 622 N N . LEU A 1 80 ? -0.697 3.443 -0.564 1.00 80.38 80 LEU A N 1
ATOM 623 C CA . LEU A 1 80 ? -0.987 4.422 0.469 1.00 80.38 80 LEU A CA 1
ATOM 624 C C . LEU A 1 80 ? -0.978 5.879 -0.033 1.00 80.38 80 LEU A C 1
ATOM 626 O O . LEU A 1 80 ? -1.042 6.779 0.796 1.00 80.38 80 LEU A O 1
ATOM 630 N N . SER A 1 81 ? -1.007 6.144 -1.344 1.00 82.75 81 SER A N 1
ATOM 631 C CA . SER A 1 81 ? -1.026 7.506 -1.936 1.00 82.75 81 SER A CA 1
ATOM 632 C C . SER A 1 81 ? -2.126 8.428 -1.388 1.00 82.75 81 SER A C 1
ATOM 634 O O . SER A 1 81 ? -2.045 9.653 -1.487 1.00 82.75 81 SER A O 1
ATOM 636 N N . GLY A 1 82 ? -3.178 7.853 -0.801 1.00 85.38 82 GLY A N 1
ATOM 637 C CA . GLY A 1 82 ? -4.253 8.574 -0.125 1.00 85.38 82 GLY A CA 1
ATOM 638 C C . GLY A 1 82 ? -4.020 8.874 1.359 1.00 85.38 82 GLY A C 1
ATOM 639 O O . GLY A 1 82 ? -4.911 9.459 1.975 1.00 85.38 82 GLY A O 1
ATOM 640 N N . LEU A 1 83 ? -2.906 8.446 1.960 1.00 91.31 83 LEU A N 1
ATOM 641 C CA . LEU A 1 83 ? -2.628 8.579 3.390 1.00 91.31 83 LEU A CA 1
ATOM 642 C C . LEU A 1 83 ? -2.056 9.964 3.707 1.00 91.31 83 LEU A C 1
ATOM 644 O O . LEU A 1 83 ? -1.043 10.390 3.167 1.00 91.31 83 LEU A O 1
ATOM 648 N N . THR A 1 84 ? -2.692 10.658 4.642 1.00 92.25 84 THR A N 1
ATOM 649 C CA . THR A 1 84 ? -2.217 11.915 5.225 1.00 92.25 84 THR A CA 1
ATOM 650 C C . THR A 1 84 ? -2.112 11.739 6.733 1.00 92.25 84 THR A C 1
ATOM 652 O O . THR A 1 84 ? -3.126 11.510 7.392 1.00 92.25 84 THR A O 1
ATOM 655 N N . MET A 1 85 ? -0.901 11.834 7.281 1.00 90.94 85 MET A N 1
ATOM 656 C CA . MET A 1 85 ? -0.660 11.723 8.723 1.00 90.94 85 MET A CA 1
ATOM 657 C C . MET A 1 85 ? -1.015 13.031 9.437 1.00 90.94 85 MET A C 1
ATOM 659 O O . MET A 1 85 ? -0.701 14.112 8.941 1.00 90.94 85 MET A O 1
ATOM 663 N N . LEU A 1 86 ? -1.644 12.921 10.607 1.00 89.56 86 LEU A N 1
ATOM 664 C CA . LEU A 1 86 ? -1.826 14.045 11.524 1.00 89.56 86 LEU A CA 1
ATOM 665 C C . LEU A 1 86 ? -0.480 14.399 12.158 1.00 89.56 86 LEU A C 1
ATOM 667 O O . LEU A 1 86 ? 0.342 13.519 12.439 1.00 89.56 86 LEU A O 1
ATOM 671 N N . GLN A 1 87 ? -0.248 15.688 12.391 1.00 83.12 87 GLN A N 1
ATOM 672 C CA . GLN A 1 87 ? 0.964 16.124 13.081 1.00 83.12 87 GLN A CA 1
ATOM 673 C C . GLN A 1 87 ? 0.894 15.734 14.562 1.00 83.12 87 GLN A C 1
ATOM 675 O O . GLN A 1 87 ? -0.182 15.664 15.148 1.00 83.12 87 GLN A O 1
ATOM 680 N N . ALA A 1 88 ? 2.050 15.487 15.187 1.00 68.56 88 ALA A N 1
ATOM 681 C CA . ALA A 1 88 ? 2.136 15.006 16.572 1.00 68.56 88 ALA A CA 1
ATOM 682 C C . ALA A 1 88 ? 1.487 15.945 17.613 1.00 68.56 88 ALA A C 1
ATOM 684 O O . ALA A 1 88 ? 1.220 15.524 18.736 1.00 68.56 88 ALA A O 1
ATOM 685 N N . GLU A 1 89 ? 1.246 17.200 17.238 1.00 67.75 89 GLU A N 1
ATOM 686 C CA . GLU A 1 89 ? 0.663 18.254 18.071 1.00 67.75 89 GLU A CA 1
ATOM 687 C C . GLU A 1 89 ? -0.850 18.430 17.843 1.00 67.75 89 GLU A C 1
ATOM 689 O O . GLU A 1 89 ? -1.510 19.137 18.605 1.00 67.75 89 GLU A O 1
ATOM 694 N N . GLU A 1 90 ? -1.427 17.777 16.828 1.00 72.06 90 GLU A N 1
ATOM 695 C CA . GLU A 1 90 ? -2.868 17.800 16.589 1.00 72.06 90 GLU A CA 1
ATOM 696 C C . GLU A 1 90 ? -3.594 16.831 17.529 1.00 72.06 90 GLU A C 1
ATOM 698 O O . GLU A 1 90 ? -3.139 15.721 17.810 1.00 72.06 90 GLU A O 1
ATOM 703 N N . ILE A 1 91 ? -4.758 17.263 18.023 1.00 64.00 91 ILE A N 1
ATOM 704 C CA . ILE A 1 91 ? -5.618 16.473 18.906 1.00 64.00 91 ILE A CA 1
ATOM 705 C C . ILE A 1 91 ? -6.095 15.239 18.133 1.00 64.00 91 ILE A C 1
ATOM 707 O O . ILE A 1 91 ? -7.052 15.296 17.362 1.00 64.00 91 ILE A O 1
ATOM 711 N N . SER A 1 92 ? -5.423 14.112 18.344 1.00 75.31 92 SER A N 1
ATOM 712 C CA . SER A 1 92 ? -5.826 12.822 17.801 1.00 75.31 92 SER A CA 1
ATOM 713 C C . SER A 1 92 ? -7.148 12.376 18.427 1.00 75.31 92 SER A C 1
ATOM 715 O O . SER A 1 92 ? -7.238 12.240 19.651 1.00 75.31 92 SER A O 1
ATOM 717 N N . ALA A 1 93 ? -8.164 12.127 17.603 1.00 86.00 93 ALA A N 1
ATOM 718 C CA . ALA A 1 93 ? -9.443 11.621 18.080 1.00 86.00 93 ALA A CA 1
ATOM 719 C C . ALA A 1 93 ? -9.299 10.178 18.595 1.00 86.00 93 ALA A C 1
ATOM 721 O O . ALA A 1 93 ? -8.699 9.323 17.937 1.00 86.00 93 ALA A O 1
ATOM 722 N N . GLU A 1 94 ? -9.854 9.910 19.776 1.00 90.62 94 GLU A N 1
ATOM 723 C CA . GLU A 1 94 ? -9.955 8.565 20.343 1.00 90.62 94 GLU A CA 1
ATOM 724 C C . GLU A 1 94 ? -11.226 7.879 19.839 1.00 90.62 94 GLU A C 1
ATOM 726 O O . GLU A 1 94 ? -12.321 8.442 19.903 1.00 90.62 94 GLU A O 1
ATOM 731 N N . ILE A 1 95 ? -11.086 6.641 19.373 1.00 88.50 95 ILE A N 1
ATOM 732 C CA . ILE A 1 95 ? -12.200 5.811 18.929 1.00 88.50 95 ILE A CA 1
ATOM 733 C C . ILE A 1 95 ? -12.450 4.741 19.987 1.00 88.50 95 ILE A C 1
ATOM 735 O O . ILE A 1 95 ? -11.637 3.840 20.196 1.00 88.50 95 ILE A O 1
ATOM 739 N N . ASN A 1 96 ? -13.598 4.833 20.656 1.00 87.31 96 ASN A N 1
ATOM 740 C CA . ASN A 1 96 ? -13.975 3.882 21.693 1.00 87.31 96 ASN A CA 1
ATOM 741 C C . ASN A 1 96 ? -14.522 2.590 21.066 1.00 87.31 96 ASN A C 1
ATOM 743 O O . ASN A 1 96 ? -15.705 2.488 20.742 1.00 87.31 96 ASN A O 1
ATOM 747 N N . THR A 1 97 ? -13.652 1.599 20.892 1.00 88.06 97 THR A N 1
ATOM 748 C CA . THR A 1 97 ? -14.026 0.243 20.485 1.00 88.06 97 THR A CA 1
ATOM 749 C C . THR A 1 97 ? -13.122 -0.789 21.145 1.00 88.06 97 THR A C 1
ATOM 751 O O . THR A 1 97 ? -11.973 -0.504 21.478 1.00 88.06 97 THR A O 1
ATOM 754 N N . LYS A 1 98 ? -13.647 -2.001 21.332 1.00 90.06 98 LYS A N 1
ATOM 755 C CA . LYS A 1 98 ? -12.898 -3.140 21.878 1.00 90.06 98 LYS A CA 1
ATOM 756 C C . LYS A 1 98 ? -12.311 -4.041 20.801 1.00 90.06 98 LYS A C 1
ATOM 758 O O . LYS A 1 98 ? -11.397 -4.806 21.087 1.00 90.06 98 LYS A O 1
ATOM 763 N N . SER A 1 99 ? -12.845 -3.988 19.584 1.00 91.56 99 SER A N 1
ATOM 764 C CA . SER A 1 99 ? -12.399 -4.862 18.503 1.00 91.56 99 SER A CA 1
ATOM 765 C C . SER A 1 99 ? -12.749 -4.300 17.132 1.00 91.56 99 SER A C 1
ATOM 767 O O . SER A 1 99 ? -13.673 -3.502 16.976 1.00 91.56 99 SER A O 1
ATOM 769 N N . MET A 1 100 ? -12.017 -4.752 16.127 1.00 94.00 100 MET A N 1
ATOM 770 C CA . MET A 1 100 ? -12.264 -4.454 14.724 1.00 94.00 100 MET A CA 1
ATOM 771 C C . MET A 1 100 ? -11.988 -5.695 13.886 1.00 94.00 100 MET A C 1
ATOM 773 O O . MET A 1 100 ? -11.153 -6.522 14.251 1.00 94.00 100 MET A O 1
ATOM 777 N N . LYS A 1 101 ? -12.688 -5.830 12.765 1.00 95.38 101 LYS A N 1
ATOM 778 C CA . LYS A 1 101 ? -12.490 -6.925 11.818 1.00 95.38 101 LYS A CA 1
ATOM 779 C C . LYS A 1 101 ? -11.834 -6.389 10.562 1.00 95.38 101 LYS A C 1
ATOM 781 O O . LYS A 1 101 ? -12.282 -5.382 10.024 1.00 95.38 101 LYS A O 1
ATOM 786 N N . ILE A 1 102 ? -10.791 -7.062 10.103 1.00 96.19 102 ILE A N 1
ATOM 787 C CA . ILE A 1 102 ? -10.106 -6.728 8.862 1.00 96.19 102 ILE A CA 1
ATOM 788 C C . ILE A 1 102 ? -11.009 -7.088 7.679 1.00 96.19 102 ILE A C 1
ATOM 790 O O . ILE A 1 102 ? -11.376 -8.250 7.506 1.00 96.19 102 ILE A O 1
ATOM 794 N N . ASP A 1 103 ? -11.355 -6.084 6.879 1.00 94.00 103 ASP A N 1
ATOM 795 C CA . ASP A 1 103 ? -12.160 -6.218 5.663 1.00 94.00 103 ASP A CA 1
ATOM 796 C C . ASP A 1 103 ? -11.278 -6.403 4.428 1.00 94.00 103 ASP A C 1
ATOM 798 O O . ASP A 1 103 ? -11.606 -7.190 3.553 1.00 94.00 103 ASP A O 1
ATOM 802 N N . GLU A 1 104 ? -10.180 -5.652 4.330 1.00 94.56 104 GLU A N 1
ATOM 803 C CA . GLU A 1 104 ? -9.312 -5.662 3.152 1.00 94.56 104 GLU A CA 1
ATOM 804 C C . GLU A 1 104 ? -7.879 -5.327 3.561 1.00 94.56 104 GLU A C 1
ATOM 806 O O . GLU A 1 104 ? -7.624 -4.267 4.132 1.00 94.56 104 GLU A O 1
ATOM 811 N N . VAL A 1 105 ? -6.934 -6.211 3.253 1.00 95.44 105 VAL A N 1
ATOM 812 C CA . VAL A 1 105 ? -5.506 -5.969 3.486 1.00 95.44 105 VAL A CA 1
ATOM 813 C C . VAL A 1 105 ? -4.957 -5.137 2.327 1.00 95.44 105 VAL A C 1
ATOM 815 O O . VAL A 1 105 ? -5.076 -5.550 1.178 1.00 95.44 105 VAL A O 1
ATOM 818 N N . ILE A 1 106 ? -4.378 -3.971 2.628 1.00 92.12 106 ILE A N 1
ATOM 819 C CA . ILE A 1 106 ? -3.748 -3.102 1.621 1.00 92.12 106 ILE A CA 1
ATOM 820 C C . ILE A 1 106 ? -2.266 -3.454 1.522 1.00 92.12 106 ILE A C 1
ATOM 822 O O . ILE A 1 106 ? -1.794 -3.815 0.457 1.00 92.12 106 ILE A O 1
ATOM 826 N N . THR A 1 107 ? -1.554 -3.438 2.650 1.00 90.31 107 THR A N 1
ATOM 827 C CA . THR A 1 107 ? -0.155 -3.877 2.748 1.00 90.31 107 THR A CA 1
ATOM 828 C C . THR A 1 107 ? -0.005 -4.900 3.872 1.00 90.31 107 THR A C 1
ATOM 830 O O . THR A 1 107 ? -0.956 -5.189 4.596 1.00 90.31 107 THR A O 1
ATOM 833 N N . SER A 1 108 ? 1.199 -5.439 4.085 1.00 86.31 108 SER A N 1
ATOM 834 C CA . SER A 1 108 ? 1.440 -6.442 5.133 1.00 86.31 108 SER A CA 1
ATOM 835 C C . SER A 1 108 ? 1.025 -6.008 6.545 1.00 86.31 108 SER A C 1
ATOM 837 O O . SER A 1 108 ? 0.679 -6.870 7.350 1.00 86.31 108 SER A O 1
ATOM 839 N N . ASN A 1 109 ? 1.058 -4.704 6.838 1.00 92.62 109 ASN A N 1
ATOM 840 C CA . ASN A 1 109 ? 0.754 -4.124 8.150 1.00 92.62 109 ASN A CA 1
ATOM 841 C C . ASN A 1 109 ? -0.362 -3.065 8.110 1.00 92.62 109 ASN A C 1
ATOM 843 O O . ASN A 1 109 ? -0.630 -2.431 9.125 1.00 92.62 109 ASN A O 1
ATOM 847 N N . THR A 1 110 ? -1.000 -2.833 6.962 1.00 94.12 110 THR A N 1
ATOM 848 C CA . THR A 1 110 ? -2.043 -1.810 6.821 1.00 94.12 110 THR A CA 1
ATOM 849 C C . THR A 1 110 ? -3.274 -2.409 6.164 1.00 94.12 110 THR A C 1
ATOM 851 O O . THR A 1 110 ? -3.182 -3.047 5.115 1.00 94.12 110 THR A O 1
ATOM 854 N N . ALA A 1 111 ? -4.446 -2.199 6.757 1.00 96.44 111 ALA A N 1
ATOM 855 C CA . ALA A 1 111 ? -5.686 -2.778 6.260 1.00 96.44 111 ALA A CA 1
ATOM 856 C C . ALA A 1 111 ? -6.898 -1.888 6.536 1.00 96.44 111 ALA A C 1
ATOM 858 O O . ALA A 1 111 ? -6.922 -1.121 7.494 1.00 96.44 111 ALA A O 1
ATOM 859 N N . ILE A 1 112 ? -7.939 -2.016 5.720 1.00 96.06 112 ILE A N 1
ATOM 860 C CA . ILE A 1 112 ? -9.255 -1.465 6.031 1.00 96.06 112 ILE A CA 1
ATOM 861 C C . ILE A 1 112 ? -9.924 -2.399 7.033 1.00 96.06 112 ILE A C 1
ATOM 863 O O . ILE A 1 112 ? -9.994 -3.608 6.812 1.00 96.06 112 ILE A O 1
ATOM 867 N N . ALA A 1 113 ? -10.422 -1.836 8.127 1.00 96.31 113 ALA A N 1
ATOM 868 C CA . ALA A 1 113 ? -11.087 -2.571 9.187 1.00 96.31 113 ALA A CA 1
ATOM 869 C C . ALA A 1 113 ? -12.453 -1.959 9.511 1.00 96.31 113 ALA A C 1
ATOM 871 O O . ALA A 1 113 ? -12.608 -0.737 9.535 1.00 96.31 113 ALA A O 1
ATOM 872 N N . ALA A 1 114 ? -13.434 -2.812 9.785 1.00 95.00 114 ALA A N 1
ATOM 873 C CA . ALA A 1 114 ? -14.740 -2.425 10.295 1.00 95.00 114 ALA A CA 1
ATOM 874 C C . ALA A 1 114 ? -14.724 -2.440 11.829 1.00 95.00 114 ALA A C 1
ATOM 876 O O . ALA A 1 114 ? -14.312 -3.424 12.450 1.00 95.00 114 ALA A O 1
ATOM 877 N N . ILE A 1 115 ? -15.172 -1.350 12.450 1.00 92.31 115 ILE A N 1
ATOM 878 C CA . ILE A 1 115 ? -15.229 -1.223 13.910 1.00 92.31 115 ILE A CA 1
ATOM 879 C C . ILE A 1 115 ? -16.441 -1.989 14.455 1.00 92.31 115 ILE A C 1
ATOM 881 O O . ILE A 1 115 ? -17.538 -1.903 13.898 1.00 92.31 115 ILE A O 1
ATOM 885 N N . ALA A 1 116 ? -16.261 -2.725 15.557 1.00 87.19 116 ALA A N 1
ATOM 886 C CA . ALA A 1 116 ? -17.377 -3.346 16.263 1.00 87.19 116 ALA A CA 1
ATOM 887 C C . ALA A 1 116 ? -18.296 -2.275 16.866 1.00 87.19 116 ALA A C 1
ATOM 889 O O . ALA A 1 116 ? -17.825 -1.375 17.571 1.00 87.19 116 ALA A O 1
ATOM 890 N N . ASP A 1 117 ? -19.599 -2.382 16.604 1.00 78.06 117 ASP A N 1
ATOM 891 C CA . ASP A 1 117 ? -20.592 -1.514 17.227 1.00 78.06 117 ASP A CA 1
ATOM 892 C C . ASP A 1 117 ? -20.835 -1.971 18.673 1.00 78.06 117 ASP A C 1
ATOM 894 O O . ASP A 1 117 ? -21.137 -3.135 18.940 1.00 78.06 117 ASP A O 1
ATOM 898 N N . ASN A 1 118 ? -20.689 -1.056 19.630 1.00 65.25 118 ASN A N 1
ATOM 899 C CA . ASN A 1 118 ? -20.780 -1.367 21.058 1.00 65.25 118 ASN A CA 1
ATOM 900 C C . ASN A 1 118 ? -22.239 -1.520 21.546 1.00 65.25 118 ASN A C 1
ATOM 902 O O . ASN A 1 118 ? -22.464 -1.629 22.752 1.00 65.25 118 ASN A O 1
ATOM 906 N N . GLN A 1 119 ? -23.236 -1.483 20.653 1.00 58.22 119 GLN A N 1
ATOM 907 C CA . GLN A 1 119 ? -24.645 -1.308 21.027 1.00 58.22 119 GLN A CA 1
ATOM 908 C C . GLN A 1 119 ? -25.498 -2.580 21.188 1.00 58.22 119 GLN A C 1
ATOM 910 O O . GLN A 1 119 ? -26.684 -2.441 21.479 1.00 58.22 119 GLN A O 1
ATOM 915 N N . PHE A 1 120 ? -24.966 -3.806 21.084 1.00 56.00 120 PHE A N 1
ATOM 916 C CA . PHE A 1 120 ? -25.809 -5.013 21.199 1.00 56.00 120 PHE A CA 1
ATOM 917 C C . PHE A 1 120 ? -25.487 -5.946 22.374 1.00 56.00 120 PHE A C 1
ATOM 919 O O . PHE A 1 120 ? -24.349 -6.317 22.645 1.00 56.00 120 PHE A O 1
ATOM 926 N N . SER A 1 121 ? -26.555 -6.333 23.080 1.00 52.00 121 SER A N 1
ATOM 927 C CA . SER A 1 121 ? -26.561 -7.050 24.363 1.00 52.00 121 SER A CA 1
ATOM 928 C C . SER A 1 121 ? -26.510 -8.581 24.242 1.00 52.00 121 SER A C 1
ATOM 930 O O . SER A 1 121 ? -26.622 -9.269 25.252 1.00 52.00 121 SER A O 1
ATOM 932 N N . THR A 1 122 ? -26.388 -9.134 23.033 1.00 56.25 122 THR A N 1
ATOM 933 C CA . THR A 1 122 ? -26.609 -10.569 22.762 1.00 56.25 122 THR A CA 1
ATOM 934 C C . THR A 1 122 ? -25.339 -11.382 22.504 1.00 56.25 122 THR A C 1
ATOM 936 O O . THR A 1 122 ? -25.433 -12.557 22.171 1.00 56.25 122 THR A O 1
ATOM 939 N N . GLY A 1 123 ? -24.147 -10.809 22.699 1.00 56.06 123 GLY A N 1
ATOM 940 C CA . GLY A 1 123 ? -22.877 -11.540 22.559 1.00 56.06 123 GLY A CA 1
ATOM 941 C C . GLY A 1 123 ? -22.436 -11.801 21.113 1.00 56.06 123 GLY A C 1
ATOM 942 O O . GLY A 1 123 ? -21.389 -12.407 20.900 1.00 56.06 123 GLY A O 1
ATOM 943 N N . GLU A 1 124 ? -23.188 -11.314 20.124 1.00 56.34 124 GLU A N 1
ATOM 944 C CA . GLU A 1 124 ? -22.780 -11.302 18.720 1.00 56.34 124 GLU A CA 1
ATOM 945 C C . GLU A 1 124 ? -22.121 -9.960 18.383 1.00 56.34 124 GLU A C 1
ATOM 947 O O . GLU A 1 124 ? -22.727 -8.896 18.517 1.00 56.34 124 GLU A O 1
ATOM 952 N N . TYR A 1 125 ? -20.858 -10.007 17.956 1.00 58.72 125 TYR A N 1
ATOM 953 C CA . TYR A 1 125 ? -20.151 -8.833 17.452 1.00 58.72 125 TYR A CA 1
ATOM 954 C C . TYR A 1 125 ? -20.666 -8.494 16.053 1.00 58.72 125 TYR A C 1
ATOM 956 O O . TYR A 1 125 ? -20.375 -9.202 15.087 1.00 58.72 125 TYR A O 1
ATOM 964 N N . PHE A 1 126 ? -21.392 -7.386 15.937 1.00 67.25 126 PHE A N 1
ATOM 965 C CA . PHE A 1 126 ? -21.686 -6.777 14.647 1.00 67.25 126 PHE A CA 1
ATOM 966 C C . PHE A 1 126 ? -20.560 -5.804 14.306 1.00 67.25 126 PHE A C 1
ATOM 968 O O . PHE A 1 126 ? -20.391 -4.763 14.942 1.00 67.25 126 PHE A O 1
ATOM 975 N N . TYR A 1 127 ? -19.761 -6.163 13.306 1.00 75.81 127 TYR A N 1
ATOM 976 C CA . TYR A 1 127 ? -18.805 -5.241 12.704 1.00 75.81 127 TYR A CA 1
ATOM 977 C C . TYR A 1 127 ? -19.598 -4.289 11.809 1.00 75.81 127 TYR A C 1
ATOM 979 O O . TYR A 1 127 ? -20.250 -4.723 10.858 1.00 75.81 127 TYR A O 1
ATOM 987 N N . GLY A 1 128 ? -19.654 -3.024 12.227 1.00 65.38 128 GLY A N 1
ATOM 988 C CA . GLY A 1 128 ? -20.600 -2.036 11.723 1.00 65.38 128 GLY A CA 1
ATOM 989 C C . GLY A 1 128 ? -20.210 -1.430 10.375 1.00 65.38 128 GLY A C 1
ATOM 990 O O . GLY A 1 128 ? -19.294 -1.876 9.689 1.00 65.38 128 GLY A O 1
ATOM 991 N N . HIS A 1 129 ? -20.909 -0.354 10.009 1.00 76.94 129 HIS A N 1
ATOM 992 C CA . HIS A 1 129 ? -20.659 0.411 8.781 1.00 76.94 129 HIS A CA 1
ATOM 993 C C . HIS A 1 129 ? -19.409 1.298 8.848 1.00 76.94 129 HIS A C 1
ATOM 995 O O . HIS A 1 129 ? -18.930 1.759 7.815 1.00 76.94 129 HIS A O 1
ATOM 1001 N N . THR A 1 130 ? -18.899 1.570 10.051 1.00 89.75 130 THR A N 1
ATOM 1002 C CA . THR A 1 130 ? -17.763 2.474 10.240 1.00 89.75 130 THR A CA 1
ATOM 1003 C C . THR A 1 130 ? -16.467 1.766 9.879 1.00 89.75 130 THR A C 1
ATOM 1005 O O . THR A 1 130 ? -16.006 0.882 10.607 1.00 89.75 130 THR A O 1
ATOM 1008 N N . LYS A 1 131 ? -15.870 2.190 8.765 1.00 94.00 131 LYS A N 1
ATOM 1009 C CA . LYS A 1 131 ? -14.580 1.700 8.285 1.00 94.00 131 LYS A CA 1
ATOM 1010 C C . LYS A 1 131 ? -13.452 2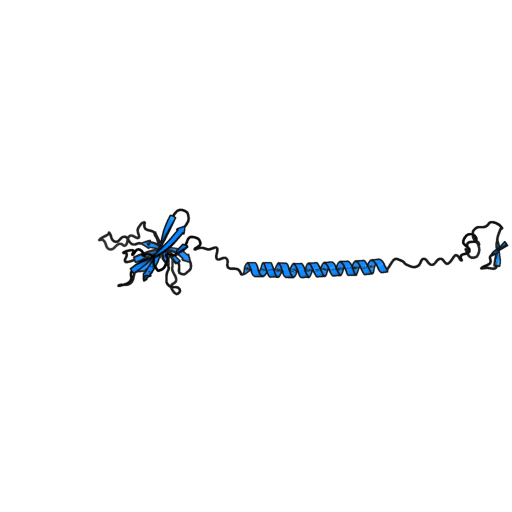.648 8.665 1.00 94.00 131 LYS A C 1
ATOM 1012 O O . LYS A 1 131 ? -13.609 3.869 8.662 1.00 94.00 131 LYS A O 1
ATOM 1017 N N . VAL A 1 132 ? -12.298 2.073 8.965 1.00 95.44 132 VAL A N 1
ATOM 1018 C CA . VAL A 1 132 ? -11.054 2.786 9.266 1.00 95.44 132 VAL A CA 1
ATOM 1019 C C . VAL A 1 132 ? -9.893 2.137 8.531 1.00 95.44 132 VAL A C 1
ATOM 1021 O O . VAL A 1 132 ? -9.952 0.958 8.196 1.00 95.44 132 VAL A O 1
ATOM 1024 N N . LEU A 1 133 ? -8.830 2.899 8.292 1.00 96.62 133 LEU A N 1
ATOM 1025 C CA . LEU A 1 133 ? -7.545 2.351 7.885 1.00 96.62 133 LEU A CA 1
ATOM 1026 C C . LEU A 1 133 ? -6.748 2.007 9.147 1.00 96.62 133 LEU A C 1
ATOM 1028 O O . LEU A 1 133 ? -6.227 2.897 9.811 1.00 96.62 133 LEU A O 1
ATOM 1032 N N . TYR A 1 134 ? -6.656 0.731 9.488 1.00 97.00 134 TYR A N 1
ATOM 1033 C CA . TYR A 1 134 ? -5.840 0.259 10.595 1.00 97.00 134 TYR A CA 1
ATOM 1034 C C . TYR A 1 134 ? -4.373 0.105 10.186 1.00 97.00 134 TYR A C 1
ATOM 1036 O O . TYR A 1 134 ? -4.063 -0.554 9.193 1.00 97.00 134 TYR A O 1
ATOM 1044 N N . MET A 1 135 ? -3.484 0.693 10.986 1.00 95.81 135 MET A N 1
ATOM 1045 C CA . MET A 1 135 ? -2.033 0.583 10.873 1.00 95.81 135 MET A CA 1
ATOM 1046 C C . MET A 1 135 ? -1.510 -0.279 12.023 1.00 95.81 135 MET A C 1
ATOM 1048 O O . MET A 1 135 ? -1.460 0.156 13.180 1.00 95.81 135 MET A O 1
ATOM 1052 N N . ALA A 1 136 ? -1.147 -1.516 11.704 1.00 94.94 136 ALA A N 1
ATOM 1053 C CA . ALA A 1 136 ? -0.550 -2.448 12.642 1.00 94.94 136 ALA A CA 1
ATOM 1054 C C . ALA A 1 136 ? 0.944 -2.131 12.868 1.00 94.94 136 ALA A C 1
ATOM 1056 O O . ALA A 1 136 ? 1.588 -1.493 12.027 1.00 94.94 136 ALA A O 1
ATOM 1057 N N . PRO A 1 137 ? 1.527 -2.574 13.995 1.00 92.25 137 PRO A N 1
ATOM 1058 C CA . PRO A 1 137 ? 2.969 -2.521 14.215 1.00 92.25 137 PRO A CA 1
ATOM 1059 C C . PRO A 1 137 ? 3.745 -3.211 13.081 1.00 92.25 137 PRO A C 1
ATOM 1061 O O . PRO A 1 137 ? 3.266 -4.179 12.499 1.00 92.25 137 PRO A O 1
ATOM 1064 N N . GLU A 1 138 ? 4.978 -2.773 12.807 1.00 85.50 138 GLU A N 1
ATOM 1065 C CA . GLU A 1 138 ? 5.797 -3.257 11.672 1.00 85.50 138 GLU A CA 1
ATOM 1066 C C . GLU A 1 138 ? 5.975 -4.785 11.604 1.00 85.50 138 GLU A C 1
ATOM 1068 O O . GLU A 1 138 ? 6.163 -5.343 10.526 1.00 85.50 138 GLU A O 1
ATOM 1073 N N . ASN A 1 139 ? 5.885 -5.474 12.744 1.00 88.25 139 ASN A N 1
ATOM 1074 C CA . ASN A 1 139 ? 6.088 -6.920 12.841 1.00 88.25 139 ASN A CA 1
ATOM 1075 C C . ASN A 1 139 ? 4.787 -7.737 12.825 1.00 88.25 139 ASN A C 1
ATOM 1077 O O . ASN A 1 139 ? 4.831 -8.958 12.985 1.00 88.25 139 ASN A O 1
ATOM 1081 N N . GLU A 1 140 ? 3.634 -7.091 12.666 1.00 91.50 140 GLU A N 1
ATOM 1082 C CA . GLU A 1 140 ? 2.336 -7.752 12.676 1.00 91.50 140 GLU A CA 1
ATOM 1083 C C . GLU A 1 140 ? 1.809 -7.926 11.250 1.00 91.50 140 GLU A C 1
ATOM 1085 O O . GLU A 1 140 ? 1.756 -6.981 10.464 1.00 91.50 140 GLU A O 1
ATOM 1090 N N . ARG A 1 14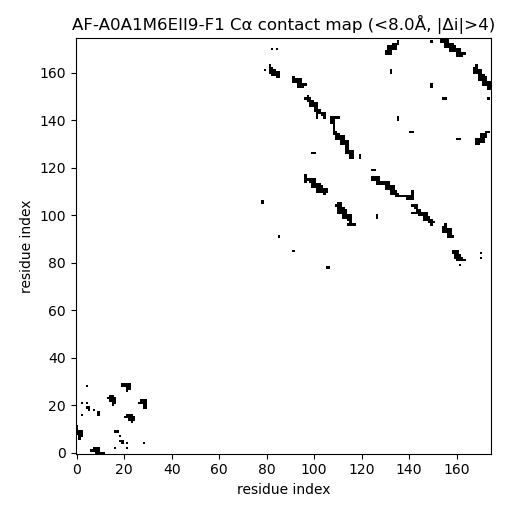1 ? 1.443 -9.167 10.908 1.00 93.00 141 ARG A N 1
ATOM 1091 C CA . ARG A 1 141 ? 0.866 -9.507 9.606 1.00 93.00 141 ARG A CA 1
ATOM 1092 C C . ARG A 1 141 ? -0.644 -9.582 9.717 1.00 93.00 141 ARG A C 1
ATOM 1094 O O . ARG A 1 141 ? -1.156 -10.324 10.555 1.00 93.00 141 ARG A O 1
ATOM 1101 N N . LEU A 1 142 ? -1.319 -8.847 8.843 1.00 94.81 142 LEU A N 1
ATOM 1102 C CA . LEU A 1 142 ? -2.774 -8.802 8.783 1.00 94.81 142 LEU A CA 1
ATOM 1103 C C . LEU A 1 142 ? -3.328 -9.782 7.748 1.00 94.81 142 LEU A C 1
ATOM 1105 O O . LEU A 1 142 ? -2.717 -10.021 6.705 1.00 94.81 142 LEU A O 1
ATOM 1109 N N . PHE A 1 143 ? -4.513 -10.322 8.031 1.00 94.69 143 PHE A N 1
ATOM 1110 C CA . PHE A 1 143 ? -5.246 -11.213 7.132 1.00 94.69 143 PHE A CA 1
ATOM 1111 C C . PHE A 1 143 ? -6.715 -10.801 7.040 1.00 94.69 143 PHE A C 1
ATOM 1113 O O . PHE A 1 143 ? -7.306 -10.333 8.012 1.00 94.69 143 PHE A O 1
ATOM 1120 N N . GLU A 1 144 ? -7.326 -11.005 5.877 1.00 94.69 144 GLU A N 1
ATOM 1121 C CA . GLU A 1 144 ? -8.747 -10.727 5.673 1.00 94.69 144 GLU A CA 1
ATOM 1122 C C . GLU A 1 144 ? -9.621 -11.563 6.622 1.00 94.69 144 GLU A C 1
ATOM 1124 O O . GLU A 1 144 ? -9.391 -12.754 6.839 1.00 94.69 144 GLU A O 1
ATOM 1129 N N . GLY A 1 145 ? -10.615 -10.924 7.236 1.00 91.50 145 GLY A N 1
ATOM 1130 C CA . GLY A 1 145 ? -11.500 -11.530 8.226 1.00 91.50 145 GLY A CA 1
ATOM 1131 C C . GLY A 1 145 ? -10.916 -11.657 9.635 1.00 91.50 145 GLY A C 1
ATOM 1132 O O . GLY A 1 145 ? -11.653 -12.045 10.545 1.00 91.50 145 GLY A O 1
ATOM 1133 N N . GLN A 1 146 ? -9.641 -11.313 9.844 1.00 94.56 146 GLN A N 1
ATOM 1134 C CA . GLN A 1 146 ? -9.010 -11.317 11.163 1.00 94.56 146 GLN A CA 1
ATOM 1135 C C . GLN A 1 146 ? -9.718 -10.346 12.111 1.00 94.56 146 GLN A C 1
ATOM 1137 O O . GLN A 1 146 ? -10.048 -9.223 11.738 1.00 94.56 146 GLN A O 1
ATOM 1142 N N . ILE A 1 147 ? -9.912 -10.766 13.360 1.00 94.31 147 ILE A N 1
ATOM 1143 C CA . ILE A 1 147 ? -10.416 -9.902 14.427 1.00 94.31 147 ILE A CA 1
ATOM 1144 C C . ILE A 1 147 ? -9.223 -9.393 15.232 1.00 94.31 147 ILE A C 1
ATOM 1146 O O . ILE A 1 147 ? -8.469 -10.186 15.796 1.00 94.31 147 ILE A O 1
ATOM 1150 N N . ILE A 1 148 ? -9.072 -8.074 15.296 1.00 94.62 148 ILE A N 1
ATOM 1151 C CA . ILE A 1 148 ? -8.088 -7.393 16.132 1.00 94.62 148 ILE A CA 1
ATOM 1152 C C . ILE A 1 148 ? -8.802 -6.876 17.374 1.00 94.62 148 ILE A C 1
ATOM 1154 O O . ILE A 1 148 ? -9.715 -6.056 17.277 1.00 94.62 148 ILE A O 1
ATOM 1158 N N . ASN A 1 149 ? -8.374 -7.342 18.543 1.00 94.06 149 ASN A N 1
ATOM 1159 C CA . ASN A 1 149 ? -8.852 -6.831 19.823 1.00 94.06 149 ASN A CA 1
ATOM 1160 C C . ASN A 1 149 ? -7.958 -5.678 20.275 1.00 94.06 149 ASN A C 1
ATOM 1162 O O . ASN A 1 149 ? -6.734 -5.788 20.228 1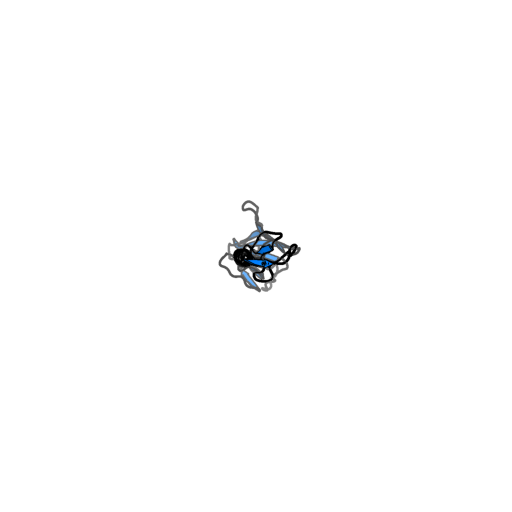.00 94.06 149 ASN A O 1
ATOM 1166 N N . VAL A 1 150 ? -8.567 -4.592 20.743 1.00 93.50 150 VAL A N 1
ATOM 1167 C CA . VAL A 1 150 ? -7.838 -3.501 21.393 1.00 93.50 150 VAL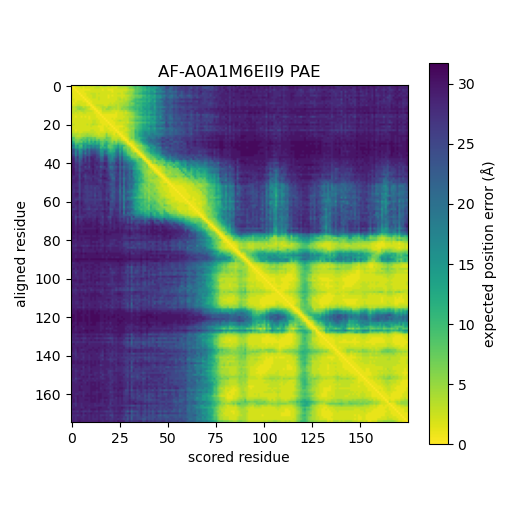 A CA 1
ATOM 1168 C C . VAL A 1 150 ? -7.456 -3.984 22.798 1.00 93.50 150 VAL A C 1
ATOM 1170 O O . VAL A 1 150 ? -8.358 -4.313 23.570 1.00 93.50 150 VAL A O 1
ATOM 1173 N N . PRO A 1 151 ? -6.156 -4.080 23.143 1.00 93.62 151 PRO A N 1
ATOM 1174 C CA . PRO A 1 151 ? -5.737 -4.581 24.448 1.00 93.6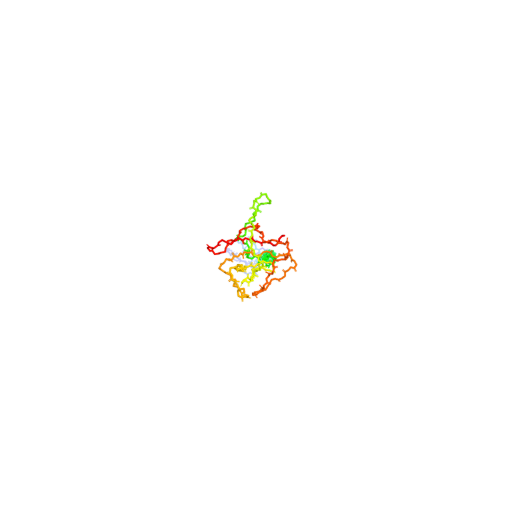2 151 PRO A CA 1
ATOM 1175 C C . PRO A 1 151 ? -6.245 -3.712 25.602 1.00 93.62 151 PRO A C 1
ATOM 1177 O O . PRO A 1 151 ? -6.408 -2.500 25.456 1.00 93.62 151 PRO A O 1
ATOM 1180 N N . ASP A 1 152 ? -6.420 -4.310 26.779 1.00 90.62 152 ASP A N 1
ATOM 1181 C CA . ASP A 1 152 ? -6.822 -3.566 27.973 1.00 90.62 152 ASP A CA 1
ATOM 1182 C C . ASP A 1 152 ? -5.821 -2.443 28.292 1.00 90.62 152 ASP A C 1
ATOM 1184 O O . ASP A 1 152 ? -4.604 -2.636 28.306 1.00 90.62 152 ASP A O 1
ATOM 1188 N N . GLY A 1 153 ? -6.345 -1.240 28.536 1.00 91.31 153 GLY A N 1
ATOM 1189 C CA . GLY A 1 153 ? -5.540 -0.041 28.783 1.00 91.31 153 GLY A CA 1
ATOM 1190 C C . GLY A 1 153 ? -4.947 0.608 27.527 1.00 91.31 153 GLY A C 1
ATOM 1191 O O . GLY A 1 153 ? -4.330 1.667 27.643 1.00 91.31 153 GLY A O 1
ATOM 1192 N N . LYS A 1 154 ? -5.151 0.020 26.342 1.00 93.19 154 LYS A N 1
ATOM 1193 C CA . LYS A 1 154 ? -4.808 0.613 25.047 1.00 93.19 154 LYS A CA 1
ATOM 1194 C C . LYS A 1 154 ? -6.027 1.236 24.389 1.00 93.19 154 LYS A C 1
ATOM 1196 O O . LYS A 1 154 ? -7.169 0.923 24.725 1.00 93.19 154 LYS A O 1
ATOM 1201 N N . LYS A 1 155 ? -5.773 2.150 23.456 1.00 92.12 155 LYS A N 1
ATOM 1202 C CA . LYS A 1 155 ? -6.818 2.900 22.757 1.00 92.12 155 LYS A CA 1
ATOM 1203 C C . LYS A 1 155 ? -6.552 2.931 21.265 1.00 92.12 155 LYS A C 1
ATOM 1205 O O . LYS A 1 155 ? -5.403 2.949 20.829 1.00 92.12 155 LYS A O 1
ATOM 1210 N N . LEU A 1 156 ? -7.629 2.964 20.486 1.00 92.94 156 LEU A N 1
ATOM 1211 C CA . LEU A 1 156 ? -7.551 3.195 19.053 1.00 92.94 156 LEU A CA 1
ATOM 1212 C C . LEU A 1 156 ? -7.520 4.708 18.815 1.00 92.94 156 LEU A C 1
ATOM 1214 O O . LEU A 1 156 ? -8.478 5.416 19.125 1.00 92.94 156 LEU A O 1
ATOM 1218 N N . ILE A 1 157 ? -6.394 5.203 18.314 1.00 93.69 157 ILE A N 1
ATOM 1219 C CA . ILE A 1 157 ? -6.130 6.631 18.146 1.00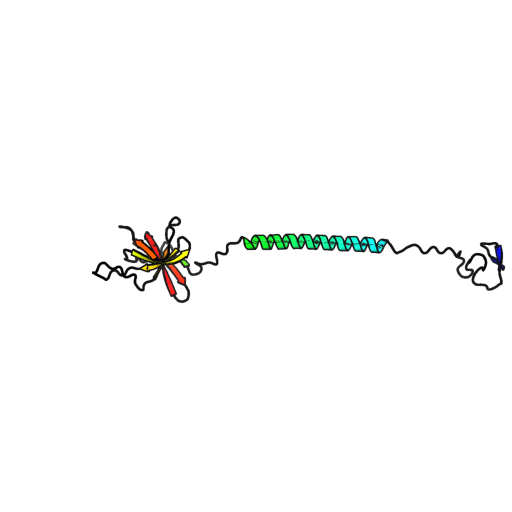 93.69 157 ILE A CA 1
ATOM 1220 C C . ILE A 1 157 ? -6.027 6.947 16.661 1.00 93.69 157 ILE A C 1
ATOM 1222 O O . ILE A 1 157 ? -5.306 6.266 15.929 1.00 93.69 157 ILE A O 1
ATOM 1226 N N . GLN A 1 158 ? -6.713 8.000 16.219 1.00 94.38 158 GLN A N 1
ATOM 1227 C CA . GLN A 1 158 ? -6.556 8.515 14.868 1.00 94.38 158 GLN A CA 1
ATOM 1228 C C . GLN A 1 158 ? -5.169 9.146 14.697 1.00 94.38 158 GLN A C 1
ATOM 1230 O O . GLN A 1 158 ? -4.799 10.079 15.404 1.00 94.38 158 GLN A O 1
ATOM 1235 N N . VAL A 1 159 ? -4.406 8.637 13.737 1.00 94.00 159 VAL A N 1
ATOM 1236 C CA . VAL A 1 159 ? -3.061 9.106 13.376 1.00 94.00 159 VAL A CA 1
ATOM 1237 C C . VAL A 1 159 ? -3.025 9.772 12.004 1.00 94.00 159 VAL A C 1
ATOM 1239 O O . VAL A 1 159 ? -1.992 10.303 11.612 1.00 94.00 159 VAL A O 1
ATOM 1242 N N . GLY A 1 160 ? -4.137 9.751 11.270 1.00 94.25 160 GLY A N 1
ATOM 1243 C CA . GLY A 1 160 ? -4.207 10.276 9.915 1.00 94.25 160 GLY A CA 1
ATOM 1244 C C . GLY A 1 160 ? -5.595 10.183 9.297 1.00 94.25 160 GLY A C 1
ATOM 1245 O O . GLY A 1 160 ? -6.597 9.865 9.946 1.00 94.25 160 GLY A O 1
ATOM 1246 N N . THR A 1 161 ? -5.637 10.418 7.996 1.00 94.62 161 THR A N 1
ATOM 1247 C CA . THR A 1 161 ? -6.780 10.151 7.125 1.00 94.62 161 THR A CA 1
ATOM 1248 C C . THR A 1 161 ? -6.296 9.421 5.888 1.00 94.62 161 THR A C 1
ATOM 1250 O O . THR A 1 161 ? -5.173 9.633 5.443 1.00 94.62 161 THR A O 1
ATOM 1253 N N . PHE A 1 162 ? -7.131 8.554 5.339 1.00 94.88 162 PHE A N 1
ATOM 1254 C CA . PHE A 1 162 ? -6.815 7.781 4.154 1.00 94.88 162 PHE A CA 1
ATOM 1255 C C . PHE A 1 162 ? -7.931 7.914 3.133 1.00 94.88 162 PHE A C 1
ATOM 1257 O O . PHE A 1 162 ? -9.083 7.573 3.402 1.00 94.88 162 PHE A O 1
ATOM 1264 N N . LYS A 1 163 ? -7.594 8.425 1.953 1.00 94.12 163 LYS A N 1
ATOM 1265 C CA . LYS A 1 163 ? -8.540 8.604 0.859 1.00 94.12 163 LYS A CA 1
ATOM 1266 C C . LYS A 1 163 ? -8.458 7.430 -0.107 1.00 94.12 163 LYS A C 1
ATOM 1268 O O . LYS A 1 163 ? -7.470 7.282 -0.819 1.00 94.12 163 LYS A O 1
ATOM 1273 N N . LYS A 1 164 ? -9.530 6.644 -0.191 1.00 88.88 164 LYS A N 1
ATOM 1274 C CA . LYS A 1 164 ? -9.670 5.556 -1.165 1.00 88.88 164 LYS A CA 1
ATOM 1275 C C . LYS A 1 164 ? -10.933 5.774 -1.979 1.00 88.88 164 LYS A C 1
ATOM 1277 O O . LYS A 1 164 ? -12.023 5.940 -1.437 1.00 88.88 164 LYS A O 1
ATOM 1282 N N . ASN A 1 165 ? -10.800 5.774 -3.303 1.00 86.94 165 ASN A N 1
ATOM 1283 C CA . ASN A 1 165 ? -11.894 6.099 -4.219 1.00 86.94 165 ASN A CA 1
ATOM 1284 C C . ASN A 1 165 ? -12.500 7.491 -3.923 1.00 86.94 165 ASN A C 1
ATOM 1286 O O . ASN A 1 165 ? -11.865 8.517 -4.161 1.00 86.94 165 ASN A O 1
ATOM 1290 N N . ARG A 1 166 ? -13.740 7.532 -3.417 1.00 87.38 166 ARG A N 1
ATOM 1291 C CA . ARG A 1 166 ? -14.473 8.752 -3.028 1.00 87.38 166 ARG A CA 1
ATOM 1292 C C . ARG A 1 166 ? -14.744 8.825 -1.524 1.00 87.38 166 ARG A C 1
ATOM 1294 O O . ARG A 1 166 ? -15.489 9.697 -1.090 1.00 87.38 166 ARG A O 1
ATOM 1301 N N . GLU A 1 167 ? -14.162 7.913 -0.757 1.00 91.44 167 GLU A N 1
ATOM 1302 C CA . GLU A 1 167 ? -14.348 7.804 0.682 1.00 91.44 167 GLU A CA 1
ATOM 1303 C C . GLU A 1 167 ? -13.073 8.244 1.406 1.00 91.44 167 GLU A C 1
ATOM 1305 O O . GLU A 1 167 ? -11.955 7.989 0.945 1.00 91.44 167 GLU A O 1
ATOM 1310 N N . THR A 1 168 ? -13.252 8.927 2.533 1.00 93.81 168 THR A N 1
ATOM 1311 C CA . THR A 1 168 ? -12.164 9.305 3.435 1.00 93.81 168 THR A CA 1
ATOM 1312 C C . THR A 1 168 ? -12.338 8.516 4.721 1.00 93.81 168 THR A C 1
ATOM 1314 O O . THR A 1 168 ? -13.313 8.712 5.442 1.00 93.81 168 THR A O 1
ATOM 1317 N N . LEU A 1 169 ? -11.385 7.636 5.001 1.00 94.81 169 LEU A N 1
ATOM 1318 C CA . LEU A 1 169 ? -11.330 6.824 6.209 1.00 94.81 169 LEU A CA 1
ATOM 1319 C C . LEU A 1 169 ? -10.419 7.492 7.240 1.00 94.81 169 LEU A C 1
ATOM 1321 O O . LEU A 1 169 ? -9.427 8.131 6.885 1.00 94.81 169 LEU A O 1
ATOM 1325 N N . ALA A 1 170 ? -10.711 7.318 8.527 1.00 95.25 170 ALA A N 1
ATOM 1326 C CA . ALA A 1 170 ? -9.747 7.654 9.570 1.00 95.25 170 ALA A CA 1
ATOM 1327 C C . ALA A 1 170 ? -8.606 6.627 9.544 1.00 95.25 170 ALA A C 1
ATOM 1329 O O . ALA A 1 170 ? -8.875 5.426 9.551 1.00 95.25 170 ALA A O 1
ATOM 1330 N N . ALA A 1 171 ? -7.351 7.082 9.522 1.00 95.62 171 ALA A N 1
ATOM 1331 C CA . ALA A 1 171 ? -6.202 6.204 9.724 1.00 95.62 171 ALA A CA 1
ATOM 1332 C C . ALA A 1 171 ? -5.914 6.099 11.217 1.00 95.62 171 ALA A C 1
ATOM 1334 O O . ALA A 1 171 ? -5.820 7.120 11.899 1.00 95.62 171 ALA A O 1
ATOM 1335 N N . VAL A 1 172 ? -5.825 4.878 11.732 1.00 95.69 172 VAL A N 1
ATOM 1336 C CA . VAL A 1 172 ? -5.850 4.593 13.165 1.00 95.69 172 VAL A CA 1
ATOM 1337 C C . VAL A 1 172 ? -4.765 3.603 13.558 1.00 95.69 172 VAL A C 1
ATOM 1339 O O . VAL A 1 172 ? -4.431 2.691 12.806 1.00 95.69 172 VAL A O 1
ATOM 1342 N N . ALA A 1 173 ? -4.252 3.757 14.773 1.00 95.38 173 ALA A N 1
ATOM 1343 C CA . ALA A 1 173 ? -3.296 2.840 15.377 1.00 95.38 173 ALA A CA 1
ATOM 1344 C C . ALA A 1 173 ? -3.664 2.583 16.841 1.00 95.38 173 ALA A C 1
ATOM 1346 O O . ALA A 1 173 ? -4.274 3.428 17.499 1.00 95.38 173 ALA A O 1
ATOM 1347 N N . ILE A 1 174 ? -3.278 1.418 17.359 1.00 94.88 174 ILE A N 1
ATOM 1348 C CA . ILE A 1 174 ? -3.421 1.097 18.783 1.00 94.88 174 ILE A CA 1
ATOM 1349 C C . ILE A 1 174 ? -2.238 1.723 19.532 1.00 94.88 174 ILE A C 1
ATOM 1351 O O . ILE A 1 174 ? -1.085 1.446 19.199 1.00 94.88 174 ILE A O 1
ATOM 1355 N N . LYS A 1 175 ? -2.513 2.557 20.537 1.00 91.62 175 LYS A N 1
ATOM 1356 C CA . LYS A 1 175 ? -1.501 3.224 21.373 1.00 91.62 175 LYS A CA 1
ATOM 1357 C C . LYS A 1 175 ? -1.744 2.994 22.857 1.00 91.62 175 LYS A C 1
ATOM 1359 O O . LYS A 1 175 ? -2.915 2.818 23.261 1.00 91.62 175 LYS A O 1
#

pLDDT: mean 81.89, std 14.42, range [43.19, 97.0]

Radius of gyration: 46.89 Å; Cα contacts (8 Å, |Δi|>4): 254; chains: 1; bounding box: 90×30×122 Å

Foldseek 3Di:
DADPPPRDDDDPPDQADPPQRQGPVVRDGPPPPPPDPDPPVVVVVVVVVVVVVVVVVVVVVVVVVVVVVVVPPDPCVVLQPQKDFDDPPDDWDWDDAFKWFFAADSDQFKGKIFTFDPPDDPPDTDRDPAIAIEGGPPPHGDDHGDMDGQDPPKTWTFGTWGDDDNDIHGYTYID

Secondary structure (DSSP, 8-state):
-B-TTT--B--TT-SB-TTT--BTTTTB-S-------SSHHHHHHHHHHHHHHHHHHHHHHHHHHHHHHHTSS-----TTTTEEEPPTTS-PPEE--SEEEEEEEEETTEEEEEEEPTT-TTS---EEEEEEEEE--TTPPP-TTPEEEPPTT--EEEEEEEEETTEEEEEEEE-